Protein AF-E3EKP4-F1 (afdb_monomer_lite)

Sequence (84 aa):
MEANSLKGVKSVINAESIIEKLSDEQLKQAYEEIKAWRDSGMLENGIIRDVQNELQSANGSNVNIFTLSEPFLWEICKRRYEEI

Structure (mmCIF, N/CA/C/O backbone):
data_AF-E3EKP4-F1
#
_entry.id   AF-E3EKP4-F1
#
loop_
_atom_site.group_PDB
_atom_site.id
_atom_site.type_symbol
_atom_site.label_atom_id
_atom_site.label_alt_id
_atom_site.label_comp_id
_atom_site.label_asym_id
_atom_site.label_entity_id
_atom_site.label_seq_id
_atom_site.pdbx_PDB_ins_code
_atom_site.Cartn_x
_atom_site.Cartn_y
_atom_site.Cartn_z
_atom_site.occupancy
_atom_site.B_iso_or_equiv
_atom_site.auth_seq_id
_atom_site.auth_comp_id
_atom_site.auth_asym_id
_atom_site.auth_atom_id
_atom_site.pdbx_PDB_model_num
ATOM 1 N N . MET A 1 1 ? 40.205 5.808 24.853 1.00 43.91 1 MET A N 1
ATOM 2 C CA . MET A 1 1 ? 39.471 5.018 23.845 1.00 43.91 1 MET A CA 1
ATOM 3 C C . MET A 1 1 ? 38.250 5.825 23.475 1.00 43.91 1 MET A C 1
ATOM 5 O O . MET A 1 1 ? 37.410 6.068 24.330 1.00 43.91 1 MET A O 1
ATOM 9 N N . GLU A 1 2 ? 38.271 6.381 22.271 1.00 38.31 2 GLU A N 1
ATOM 10 C CA . GLU A 1 2 ? 37.302 7.361 21.792 1.00 38.31 2 GLU A CA 1
ATOM 11 C C . GLU A 1 2 ? 35.946 6.699 21.537 1.00 38.31 2 GLU A C 1
ATOM 13 O O . GLU A 1 2 ? 35.866 5.613 20.961 1.00 38.31 2 GLU A O 1
ATOM 18 N N . ALA A 1 3 ? 34.880 7.360 21.988 1.00 44.94 3 ALA A N 1
ATOM 19 C CA . ALA A 1 3 ? 33.517 7.014 21.630 1.00 44.94 3 ALA A CA 1
ATOM 20 C C . ALA A 1 3 ? 33.360 7.212 20.119 1.00 44.94 3 ALA A C 1
ATOM 22 O O . ALA A 1 3 ? 33.406 8.338 19.620 1.00 44.94 3 ALA A O 1
ATOM 23 N N . ASN A 1 4 ? 33.213 6.105 19.392 1.00 48.53 4 ASN A N 1
ATOM 24 C CA . ASN A 1 4 ? 32.999 6.117 17.956 1.00 48.53 4 ASN A CA 1
ATOM 25 C C . ASN A 1 4 ? 31.594 6.677 17.686 1.00 48.53 4 ASN A C 1
ATOM 27 O O . ASN A 1 4 ? 30.590 5.970 17.742 1.00 48.53 4 ASN A O 1
ATOM 31 N N . SER A 1 5 ? 31.533 7.992 17.494 1.00 46.78 5 SER A N 1
ATOM 32 C CA . SER A 1 5 ? 30.338 8.725 17.104 1.00 46.78 5 SER A CA 1
ATOM 33 C C . SER A 1 5 ? 29.884 8.197 15.743 1.00 46.78 5 SER A C 1
ATOM 35 O O . SER A 1 5 ? 30.579 8.380 14.742 1.00 46.78 5 SER A O 1
ATOM 37 N N . LEU A 1 6 ? 28.739 7.507 15.712 1.00 56.03 6 LEU A N 1
ATOM 38 C CA . LEU A 1 6 ? 28.071 7.065 14.487 1.00 56.03 6 LEU A CA 1
ATOM 39 C C . LEU A 1 6 ? 27.615 8.304 13.702 1.00 56.03 6 LEU A C 1
ATOM 41 O O . LEU A 1 6 ? 26.479 8.763 13.805 1.00 56.03 6 LEU A O 1
ATOM 45 N N . LYS A 1 7 ? 28.543 8.887 12.944 1.00 50.72 7 LYS A N 1
ATOM 46 C CA . LYS A 1 7 ? 28.282 9.981 12.015 1.00 50.72 7 LYS A CA 1
ATOM 47 C C . LYS A 1 7 ? 27.362 9.479 10.897 1.00 50.72 7 LYS A C 1
ATOM 49 O O . LYS A 1 7 ? 27.782 8.691 10.059 1.00 50.72 7 LYS A O 1
ATOM 54 N N . GLY A 1 8 ? 26.137 10.004 10.863 1.00 49.78 8 GLY A N 1
ATOM 55 C CA . GLY A 1 8 ? 25.379 10.204 9.625 1.00 49.78 8 GLY A CA 1
ATOM 56 C C . GLY A 1 8 ? 24.689 8.984 9.013 1.00 49.78 8 GLY A C 1
ATOM 57 O O . GLY A 1 8 ? 24.784 8.794 7.802 1.00 49.78 8 GLY A O 1
ATOM 58 N N . VAL A 1 9 ? 23.938 8.197 9.790 1.00 54.72 9 VAL A N 1
ATOM 59 C CA . VAL A 1 9 ? 22.940 7.299 9.184 1.00 54.72 9 VAL A CA 1
ATOM 60 C C . VAL A 1 9 ? 21.825 8.176 8.615 1.00 54.72 9 VAL A C 1
ATOM 62 O O . VAL A 1 9 ? 21.017 8.731 9.358 1.00 54.72 9 VAL A O 1
ATOM 65 N N . LYS A 1 10 ? 21.801 8.353 7.291 1.00 57.00 10 LYS A N 1
ATOM 66 C CA . LYS A 1 10 ? 20.641 8.918 6.597 1.00 57.00 10 LYS A CA 1
ATOM 67 C C . LYS A 1 10 ? 19.456 8.007 6.944 1.00 57.00 10 LYS A C 1
ATOM 69 O O . LYS A 1 10 ? 19.526 6.813 6.665 1.00 57.00 10 LYS A O 1
ATOM 74 N N . SER A 1 11 ? 18.437 8.534 7.625 1.00 65.69 11 SER A N 1
ATOM 75 C CA . SER A 1 11 ? 17.268 7.741 8.021 1.00 65.69 11 SER A CA 1
ATOM 76 C C . SER A 1 11 ? 16.636 7.150 6.763 1.00 65.69 11 SER A C 1
ATOM 78 O O . SER A 1 11 ? 16.182 7.899 5.901 1.00 65.69 11 SER A O 1
ATOM 80 N N . VAL A 1 12 ? 16.661 5.824 6.636 1.00 74.75 12 VAL A N 1
ATOM 81 C CA . VAL A 1 12 ? 15.991 5.113 5.542 1.00 74.75 12 VAL A CA 1
ATOM 82 C C . VAL A 1 12 ? 14.492 5.273 5.754 1.00 74.75 12 VAL A C 1
ATOM 84 O O . VAL A 1 12 ? 13.998 5.008 6.850 1.00 74.75 12 VAL A O 1
ATOM 87 N N . ILE A 1 13 ? 13.776 5.729 4.728 1.00 86.06 13 ILE A N 1
ATOM 88 C CA . ILE A 1 13 ? 12.314 5.799 4.769 1.00 86.06 13 ILE A CA 1
ATOM 89 C C . ILE A 1 13 ? 11.785 4.412 4.401 1.00 86.06 13 ILE A C 1
ATOM 91 O O . ILE A 1 13 ? 12.163 3.860 3.364 1.00 86.06 13 ILE A O 1
ATOM 95 N N . ASN A 1 14 ? 10.947 3.824 5.255 1.00 91.00 14 ASN A N 1
ATOM 96 C CA . ASN A 1 14 ? 10.295 2.545 4.973 1.00 91.00 14 ASN A CA 1
ATOM 97 C C . ASN A 1 14 ? 8.906 2.765 4.345 1.00 91.00 14 ASN A C 1
ATOM 99 O O . ASN A 1 14 ? 8.336 3.854 4.436 1.00 91.00 14 ASN A O 1
ATOM 103 N N . ALA A 1 15 ? 8.366 1.727 3.701 1.00 93.50 15 ALA A N 1
ATOM 104 C CA . ALA A 1 15 ? 7.062 1.792 3.037 1.00 93.50 15 ALA A CA 1
ATOM 105 C C . ALA A 1 15 ? 5.932 2.166 4.008 1.00 93.50 15 ALA A C 1
ATOM 107 O O . ALA A 1 15 ? 5.105 3.015 3.685 1.00 93.50 15 ALA A O 1
ATOM 108 N N . GLU A 1 16 ? 5.946 1.591 5.211 1.00 94.06 16 GLU A N 1
ATOM 109 C CA . GLU A 1 16 ? 4.948 1.839 6.259 1.00 94.06 16 GLU A CA 1
ATOM 110 C C . GLU A 1 16 ? 4.832 3.334 6.586 1.00 94.06 16 GLU A C 1
ATOM 112 O O . GLU A 1 16 ? 3.737 3.881 6.550 1.00 94.06 16 GLU A O 1
ATOM 117 N N . SER A 1 17 ? 5.953 4.044 6.765 1.00 93.62 17 SER A N 1
ATOM 118 C CA . SER A 1 17 ? 5.949 5.476 7.116 1.00 93.62 17 SER A CA 1
ATOM 119 C C . SER A 1 17 ? 5.365 6.413 6.048 1.00 93.62 17 SER A C 1
ATOM 121 O O . SER A 1 17 ? 5.076 7.581 6.335 1.00 93.62 17 SER A O 1
ATOM 123 N N . ILE A 1 18 ? 5.236 5.945 4.806 1.00 96.12 18 ILE A N 1
ATOM 124 C CA . ILE A 1 18 ? 4.562 6.672 3.724 1.00 96.12 18 ILE A CA 1
ATOM 125 C C . ILE A 1 18 ? 3.092 6.260 3.687 1.00 96.12 18 ILE A C 1
ATOM 127 O O . ILE A 1 18 ? 2.213 7.118 3.670 1.00 96.12 18 ILE A O 1
ATOM 131 N N . ILE A 1 19 ? 2.825 4.954 3.729 1.00 97.56 19 ILE A N 1
ATOM 132 C CA . ILE A 1 19 ? 1.479 4.380 3.618 1.00 97.56 19 ILE A CA 1
ATOM 133 C C . ILE A 1 19 ? 0.584 4.813 4.787 1.00 97.56 19 ILE A C 1
ATOM 135 O O . ILE A 1 19 ? -0.578 5.143 4.567 1.00 97.56 19 ILE A O 1
ATOM 139 N N . GLU A 1 20 ? 1.123 4.916 6.004 1.00 96.62 20 GLU A N 1
ATOM 140 C CA . GLU A 1 20 ? 0.397 5.404 7.188 1.00 96.62 20 GLU A CA 1
ATOM 141 C C . GLU A 1 20 ? -0.171 6.821 7.018 1.00 96.62 20 GLU A C 1
ATOM 143 O O . GLU A 1 20 ? -1.127 7.191 7.696 1.00 96.62 20 GLU A O 1
ATOM 148 N N . LYS A 1 21 ? 0.384 7.626 6.104 1.00 96.81 21 LYS A N 1
ATOM 149 C CA . LYS A 1 21 ? -0.074 8.999 5.839 1.00 96.81 21 LYS A CA 1
ATOM 150 C C . LYS A 1 21 ? -1.199 9.072 4.808 1.00 96.81 21 LYS A C 1
ATOM 152 O O . LYS A 1 21 ? -1.738 10.156 4.590 1.00 96.81 21 LYS A O 1
ATOM 157 N N . LEU A 1 22 ? -1.533 7.961 4.154 1.00 97.88 22 LEU A N 1
ATOM 158 C CA . LEU A 1 22 ? -2.599 7.915 3.158 1.00 97.88 22 LEU A CA 1
ATOM 159 C C . LEU A 1 22 ? -3.971 8.044 3.825 1.00 97.88 22 LEU A C 1
ATOM 161 O O . LEU A 1 22 ? -4.192 7.542 4.930 1.00 97.88 22 LEU A O 1
ATOM 165 N N . SER A 1 23 ? -4.911 8.699 3.144 1.00 97.62 23 SER A N 1
ATOM 166 C CA . SER A 1 23 ? -6.313 8.722 3.569 1.00 97.62 23 SER A CA 1
ATOM 167 C C . SER A 1 23 ? -6.981 7.362 3.356 1.00 97.62 23 SER A C 1
ATOM 169 O O . SER A 1 23 ? -6.489 6.524 2.595 1.00 97.62 23 SER A O 1
ATOM 171 N N . ASP A 1 24 ? -8.134 7.144 3.984 1.00 96.31 24 ASP A N 1
ATOM 172 C CA . ASP A 1 24 ? -8.901 5.909 3.792 1.00 96.31 24 ASP A CA 1
ATOM 173 C C . ASP A 1 24 ? -9.362 5.745 2.336 1.00 96.31 24 ASP A C 1
ATOM 175 O O . ASP A 1 24 ? -9.368 4.633 1.807 1.00 96.31 24 ASP A O 1
ATOM 179 N N . GLU A 1 25 ? -9.677 6.842 1.640 1.00 97.62 25 GLU A N 1
ATOM 180 C CA . GLU A 1 25 ? -9.976 6.824 0.205 1.00 97.62 25 GLU A CA 1
ATOM 181 C C . GLU A 1 25 ? -8.766 6.385 -0.623 1.00 97.62 25 GLU A C 1
ATOM 183 O O . GLU A 1 25 ? -8.919 5.579 -1.542 1.00 97.62 25 GLU A O 1
ATOM 188 N N . GLN A 1 26 ? -7.566 6.868 -0.288 1.00 98.38 26 GLN A N 1
ATOM 189 C CA . GLN A 1 26 ? -6.332 6.471 -0.970 1.00 98.38 26 GLN A CA 1
ATOM 190 C C . GLN A 1 26 ? -5.982 5.005 -0.692 1.00 98.38 26 GLN A C 1
ATOM 192 O O . GLN A 1 26 ? -5.574 4.292 -1.607 1.00 98.38 26 GLN A O 1
ATOM 197 N N . LEU A 1 27 ? -6.188 4.522 0.537 1.00 98.12 27 LEU A N 1
ATOM 198 C CA . LEU A 1 27 ? -6.007 3.110 0.881 1.00 98.12 27 LEU A CA 1
ATOM 199 C C . LEU A 1 27 ? -7.025 2.214 0.171 1.00 98.12 27 LEU A C 1
ATOM 201 O O . LEU A 1 27 ? -6.669 1.144 -0.324 1.00 98.12 27 LEU A O 1
ATOM 205 N N . LYS A 1 28 ? -8.280 2.660 0.053 1.00 97.44 28 LYS A N 1
ATOM 206 C CA . LYS A 1 28 ? -9.301 1.963 -0.735 1.00 97.44 28 LYS A CA 1
ATOM 207 C C . LYS A 1 28 ? -8.920 1.907 -2.213 1.00 97.44 28 LYS A C 1
ATOM 209 O O . LYS A 1 28 ? -9.063 0.856 -2.833 1.00 97.44 28 LYS A O 1
ATOM 214 N N . GLN A 1 29 ? -8.419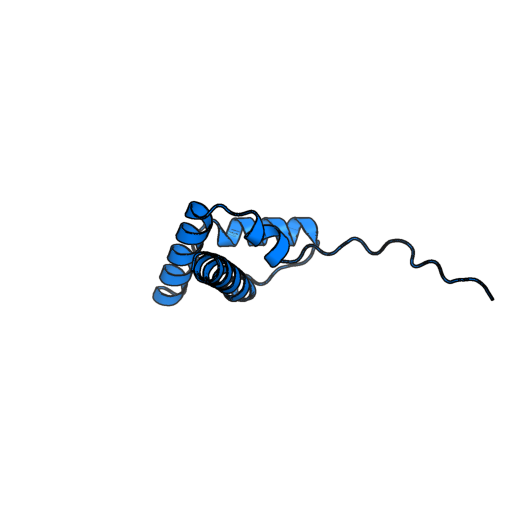 3.005 -2.775 1.00 98.12 29 GLN A N 1
ATOM 215 C CA . GLN A 1 29 ? -7.929 3.023 -4.150 1.00 98.12 29 GLN A CA 1
ATOM 216 C C . GLN A 1 29 ? -6.748 2.058 -4.331 1.00 98.12 29 GLN A C 1
ATOM 218 O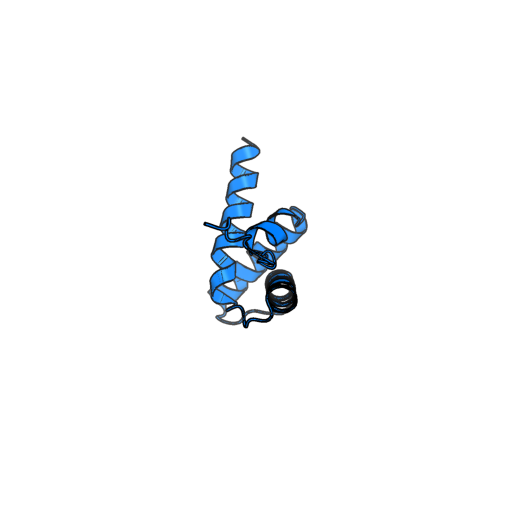 O . GLN A 1 29 ? -6.774 1.237 -5.243 1.00 98.12 29 GLN A O 1
ATOM 223 N N . ALA A 1 30 ? -5.764 2.089 -3.429 1.00 97.62 30 ALA A N 1
ATOM 224 C CA . ALA A 1 30 ? -4.629 1.171 -3.456 1.00 97.62 30 ALA 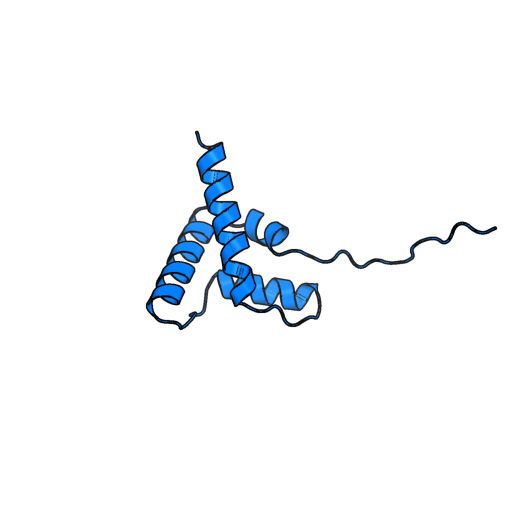A CA 1
ATOM 225 C C . ALA A 1 30 ? -5.070 -0.299 -3.364 1.00 97.62 30 ALA A C 1
ATOM 227 O O . ALA A 1 30 ? -4.518 -1.153 -4.052 1.00 97.62 30 ALA A O 1
ATOM 228 N N . TYR A 1 31 ? -6.094 -0.610 -2.565 1.00 97.62 31 TYR A N 1
ATOM 229 C CA . TYR A 1 31 ? -6.670 -1.953 -2.515 1.00 97.62 31 TYR A CA 1
ATOM 230 C C . TYR A 1 31 ? -7.247 -2.394 -3.868 1.00 97.62 31 TYR A C 1
ATOM 232 O O . TYR A 1 31 ? -6.954 -3.502 -4.323 1.00 97.62 31 TYR A O 1
ATOM 240 N N . GLU A 1 32 ? -8.032 -1.540 -4.531 1.00 97.75 32 GLU A N 1
ATOM 241 C CA . GLU A 1 32 ? -8.579 -1.857 -5.856 1.00 97.75 32 GLU A CA 1
ATOM 242 C C . GLU A 1 32 ? -7.467 -1.998 -6.909 1.00 97.75 32 GLU A C 1
ATOM 244 O O . GLU A 1 32 ? -7.533 -2.901 -7.742 1.00 97.75 32 GLU A O 1
ATOM 249 N N . GLU A 1 33 ? -6.401 -1.194 -6.825 1.00 97.56 33 GLU A N 1
ATOM 250 C CA . GLU A 1 33 ? -5.199 -1.351 -7.655 1.00 97.56 33 GLU A CA 1
ATOM 251 C C . GLU A 1 33 ? -4.511 -2.709 -7.413 1.00 97.56 33 GLU A C 1
ATOM 253 O O . GLU A 1 33 ? -4.194 -3.413 -8.373 1.00 97.56 33 GLU A O 1
ATOM 258 N N . ILE A 1 34 ? -4.325 -3.132 -6.152 1.00 96.50 34 ILE A N 1
ATOM 259 C CA . ILE A 1 34 ? -3.755 -4.451 -5.808 1.00 96.50 34 ILE A CA 1
ATOM 260 C C . ILE A 1 34 ? -4.623 -5.575 -6.371 1.00 96.50 34 ILE A C 1
ATOM 262 O O . ILE A 1 34 ? -4.102 -6.555 -6.905 1.00 96.50 34 ILE A O 1
ATOM 266 N N . LYS A 1 35 ? -5.943 -5.461 -6.227 1.00 96.50 35 LYS A N 1
ATOM 267 C CA . LYS A 1 35 ? -6.897 -6.457 -6.714 1.00 96.50 35 LYS A CA 1
ATOM 268 C C . LYS A 1 35 ? -6.835 -6.574 -8.237 1.00 96.50 35 LYS A C 1
ATOM 270 O O . LYS A 1 35 ? -6.586 -7.664 -8.743 1.00 96.50 35 LYS A O 1
ATOM 275 N N . ALA A 1 36 ? -6.948 -5.455 -8.953 1.00 97.12 36 ALA A N 1
ATOM 276 C CA . ALA A 1 36 ? -6.839 -5.422 -10.410 1.00 97.12 36 ALA A CA 1
ATOM 277 C C . ALA A 1 36 ? -5.483 -5.957 -10.896 1.00 97.12 36 ALA A C 1
ATOM 279 O O . ALA A 1 36 ? -5.410 -6.687 -11.888 1.00 97.12 36 ALA A O 1
ATOM 280 N N . TRP A 1 37 ? -4.406 -5.649 -10.172 1.00 96.62 37 TRP A N 1
ATOM 281 C CA . TRP A 1 37 ? -3.080 -6.170 -10.472 1.00 96.62 37 TRP A CA 1
ATOM 282 C C . TRP A 1 37 ? -2.994 -7.689 -10.292 1.00 96.62 37 TRP A C 1
ATOM 284 O O . TRP A 1 37 ? -2.422 -8.370 -11.140 1.00 96.62 37 TRP A O 1
ATOM 294 N N . ARG A 1 38 ? -3.584 -8.248 -9.230 1.00 94.25 38 ARG A N 1
ATOM 295 C CA . ARG A 1 38 ? -3.633 -9.705 -9.020 1.00 94.25 38 ARG A CA 1
ATOM 296 C C . ARG A 1 38 ? -4.445 -10.419 -10.096 1.00 94.25 38 ARG A C 1
ATOM 298 O O . ARG A 1 38 ? -4.052 -11.508 -10.505 1.00 94.25 38 ARG A O 1
ATOM 305 N N . ASP A 1 39 ? -5.524 -9.799 -10.559 1.00 96.06 39 ASP A N 1
ATOM 306 C CA . ASP A 1 39 ? -6.407 -10.378 -11.572 1.00 96.06 39 ASP A CA 1
ATOM 307 C C . ASP A 1 39 ? -5.782 -10.337 -12.977 1.00 96.06 39 ASP A C 1
ATOM 309 O O . ASP A 1 39 ? -5.910 -11.288 -13.747 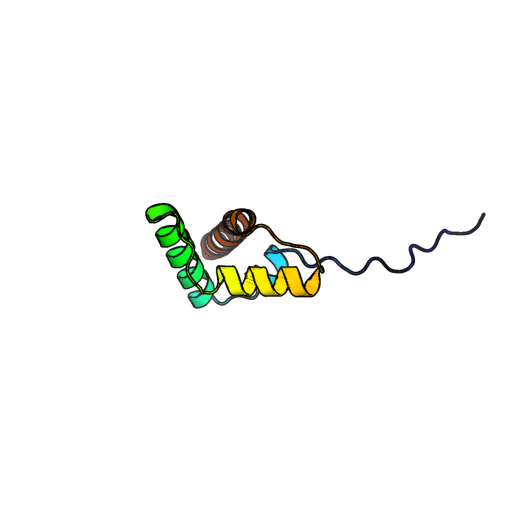1.00 96.06 39 ASP A O 1
ATOM 313 N N . SER A 1 40 ? -5.090 -9.245 -13.320 1.00 96.69 40 SER A N 1
ATOM 314 C CA . SER A 1 40 ? -4.562 -9.007 -14.673 1.00 96.69 40 SER A CA 1
ATOM 315 C C . SER A 1 40 ? -3.068 -9.306 -14.842 1.00 96.69 40 SER A C 1
ATOM 317 O O . SER A 1 40 ? -2.584 -9.425 -15.967 1.00 96.69 40 SER A O 1
ATOM 319 N N . GLY A 1 41 ? -2.311 -9.377 -13.746 1.00 95.00 41 GLY A N 1
ATOM 320 C CA . GLY A 1 41 ? -0.847 -9.427 -13.751 1.00 95.00 41 GLY A CA 1
ATOM 321 C C . GLY A 1 41 ? -0.166 -8.096 -14.099 1.00 95.00 41 GLY A C 1
ATOM 322 O O . GLY A 1 41 ? 1.062 -8.010 -14.036 1.00 95.00 41 GLY A O 1
ATOM 323 N N . MET A 1 42 ? -0.927 -7.045 -14.423 1.00 93.94 42 MET A N 1
ATOM 324 C CA . MET A 1 42 ? -0.405 -5.734 -14.805 1.00 93.94 42 MET A CA 1
ATOM 325 C C . MET A 1 42 ? -0.769 -4.678 -13.762 1.00 93.94 42 MET A C 1
ATOM 327 O O . MET A 1 42 ? -1.938 -4.481 -13.451 1.00 93.94 42 MET A O 1
ATOM 331 N N . LEU A 1 43 ? 0.239 -3.982 -13.232 1.00 93.75 43 LEU A N 1
ATOM 332 C CA . LEU A 1 43 ? 0.006 -2.842 -12.351 1.00 93.75 43 LEU A CA 1
ATOM 333 C C . LEU A 1 43 ? -0.095 -1.558 -13.174 1.00 93.75 43 LEU A C 1
ATOM 335 O O . LEU A 1 43 ? 0.863 -1.179 -13.859 1.00 93.75 43 LEU A O 1
ATOM 339 N N . GLU A 1 44 ? -1.223 -0.869 -13.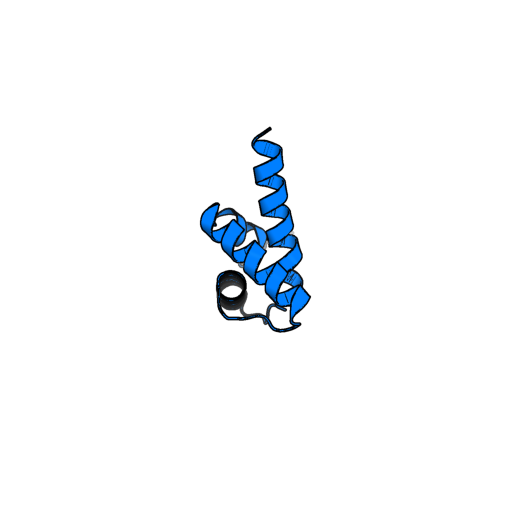059 1.00 92.94 44 GLU A N 1
ATOM 340 C CA . GLU A 1 44 ? -1.443 0.439 -13.676 1.00 92.94 44 GLU A CA 1
ATOM 341 C C . GLU A 1 44 ? -0.755 1.573 -12.894 1.00 92.94 44 GLU A C 1
ATOM 343 O O . GLU A 1 44 ? -0.033 1.344 -11.922 1.00 92.94 44 GLU A O 1
ATOM 348 N N . ASN A 1 45 ? -0.889 2.812 -13.366 1.00 94.00 45 ASN A N 1
ATOM 349 C CA . ASN A 1 45 ? -0.429 3.977 -12.611 1.00 94.00 45 ASN A CA 1
ATOM 350 C C . ASN A 1 45 ? -1.452 4.332 -11.531 1.00 94.00 45 ASN A C 1
ATOM 352 O O . ASN A 1 45 ? -2.651 4.268 -11.784 1.00 94.00 45 ASN A O 1
ATOM 356 N N . GLY A 1 46 ? -0.972 4.727 -10.353 1.00 96.44 46 GLY A N 1
ATOM 357 C CA . GLY A 1 46 ? -1.823 5.003 -9.202 1.00 96.44 46 GLY A CA 1
ATOM 358 C C . GLY A 1 46 ? -1.037 5.067 -7.895 1.00 96.44 46 GLY A C 1
ATOM 359 O O . GLY A 1 46 ? 0.192 5.201 -7.906 1.00 96.44 46 GLY A O 1
ATOM 360 N N . ILE A 1 47 ? -1.746 4.924 -6.774 1.00 98.00 47 ILE A N 1
ATOM 361 C CA . ILE A 1 47 ? -1.219 5.118 -5.416 1.00 98.00 47 ILE A CA 1
ATOM 362 C C . ILE A 1 47 ? -0.003 4.226 -5.143 1.00 98.00 47 ILE A C 1
ATOM 364 O O . ILE A 1 47 ? 0.978 4.673 -4.549 1.00 98.00 47 ILE A O 1
ATOM 368 N N . ILE A 1 48 ? -0.020 2.971 -5.601 1.00 97.19 48 ILE A N 1
ATOM 369 C CA . ILE A 1 48 ? 1.085 2.037 -5.335 1.00 97.19 48 ILE A CA 1
ATOM 370 C C . ILE A 1 48 ? 2.373 2.501 -6.035 1.00 97.19 48 ILE A C 1
ATOM 372 O O . ILE A 1 48 ? 3.463 2.406 -5.464 1.00 97.19 48 ILE A O 1
ATOM 376 N N . ARG A 1 49 ? 2.263 3.031 -7.262 1.00 96.31 49 ARG A N 1
ATOM 377 C CA . ARG A 1 49 ? 3.416 3.581 -7.991 1.00 96.31 49 ARG A CA 1
ATOM 378 C C . ARG A 1 49 ? 3.887 4.899 -7.404 1.00 96.31 49 ARG A C 1
ATOM 380 O O . ARG A 1 49 ? 5.092 5.122 -7.356 1.00 96.31 49 ARG A O 1
ATOM 387 N N . ASP A 1 50 ? 2.976 5.733 -6.922 1.00 96.69 50 ASP A N 1
ATOM 388 C CA . ASP A 1 50 ? 3.338 6.986 -6.258 1.00 96.69 50 ASP A CA 1
ATOM 389 C C . ASP A 1 50 ? 4.174 6.713 -5.000 1.00 96.69 50 ASP A C 1
ATOM 391 O O . ASP A 1 50 ? 5.260 7.275 -4.847 1.00 96.69 50 ASP A O 1
ATOM 395 N N . VAL A 1 51 ? 3.758 5.745 -4.173 1.00 96.44 51 VAL A N 1
ATOM 396 C CA . VAL A 1 51 ? 4.539 5.293 -3.008 1.00 96.44 51 VAL A CA 1
ATOM 397 C C . VAL A 1 51 ? 5.884 4.689 -3.424 1.00 96.44 51 VAL A C 1
ATOM 399 O O . VAL A 1 51 ? 6.910 4.980 -2.806 1.00 96.44 51 VAL A O 1
ATOM 402 N N . GLN A 1 52 ? 5.925 3.877 -4.487 1.00 95.75 52 GLN A N 1
ATOM 403 C CA . GLN A 1 52 ? 7.185 3.337 -5.011 1.00 95.75 52 GLN A CA 1
ATOM 404 C C . GLN A 1 52 ? 8.154 4.457 -5.411 1.00 95.75 52 GLN A C 1
ATOM 406 O O . GLN A 1 52 ? 9.329 4.412 -5.040 1.00 95.75 52 GLN A O 1
ATOM 411 N N . ASN A 1 53 ? 7.668 5.452 -6.152 1.00 95.12 53 ASN A N 1
ATOM 412 C CA . ASN A 1 53 ? 8.462 6.582 -6.627 1.00 95.12 53 ASN A CA 1
ATOM 413 C C . ASN A 1 53 ? 9.001 7.415 -5.460 1.00 95.12 53 ASN A C 1
ATOM 415 O O . ASN A 1 53 ? 10.164 7.832 -5.486 1.00 95.12 53 ASN A O 1
ATOM 419 N N . GLU A 1 54 ? 8.191 7.627 -4.422 1.00 94.81 54 GLU A N 1
ATOM 420 C CA . GLU A 1 54 ? 8.617 8.326 -3.210 1.00 94.81 54 GLU A CA 1
ATOM 421 C C . GLU A 1 54 ? 9.731 7.558 -2.485 1.00 94.81 54 GLU A C 1
ATOM 423 O O . GLU A 1 54 ? 10.777 8.137 -2.179 1.00 94.81 54 GLU A O 1
ATOM 428 N N . LEU A 1 55 ? 9.581 6.241 -2.299 1.00 93.69 55 LEU A N 1
ATOM 429 C CA . LEU A 1 55 ? 10.615 5.410 -1.673 1.00 93.69 55 LEU A CA 1
ATOM 430 C C . LEU A 1 55 ? 11.919 5.393 -2.474 1.00 93.69 55 LEU A C 1
ATOM 432 O O . LEU A 1 55 ? 13.002 5.490 -1.893 1.00 93.69 55 LEU A O 1
ATOM 436 N N . GLN A 1 56 ? 11.830 5.275 -3.800 1.00 93.44 56 GLN A N 1
ATOM 437 C CA . GLN A 1 56 ? 13.001 5.301 -4.678 1.00 93.44 56 GLN A CA 1
ATOM 438 C C . GLN A 1 56 ? 13.722 6.650 -4.595 1.00 93.44 56 GLN A C 1
ATOM 440 O O . GLN A 1 56 ? 14.949 6.692 -4.479 1.00 93.44 56 GLN A O 1
ATOM 445 N N . SER A 1 57 ? 12.961 7.745 -4.587 1.00 92.00 57 SER A N 1
ATOM 446 C CA . SER A 1 57 ? 13.498 9.104 -4.472 1.00 92.00 57 SER A CA 1
ATOM 447 C C . SER A 1 57 ? 14.158 9.349 -3.113 1.00 92.00 57 SER A C 1
ATOM 449 O O . SER A 1 57 ? 15.219 9.970 -3.040 1.00 92.00 57 SER A O 1
ATOM 451 N N . ALA A 1 58 ? 13.565 8.833 -2.033 1.00 88.75 58 ALA A N 1
ATOM 452 C CA . ALA A 1 58 ? 14.081 8.988 -0.677 1.00 88.75 58 ALA A CA 1
ATOM 453 C C . ALA A 1 58 ? 15.347 8.155 -0.419 1.00 88.75 58 ALA A C 1
ATOM 455 O O . ALA A 1 58 ? 16.331 8.656 0.139 1.00 88.75 58 ALA A O 1
ATOM 456 N N . ASN A 1 59 ? 15.332 6.888 -0.840 1.00 87.81 59 ASN A N 1
ATOM 457 C CA . ASN A 1 59 ? 16.369 5.914 -0.502 1.00 87.81 59 ASN A CA 1
ATOM 458 C C . ASN A 1 59 ? 17.478 5.810 -1.561 1.00 87.81 59 ASN A C 1
ATOM 460 O O . ASN A 1 59 ? 18.535 5.248 -1.279 1.00 87.81 59 ASN A O 1
ATOM 464 N N . GLY A 1 60 ? 17.268 6.353 -2.766 1.00 81.62 60 GLY A N 1
ATOM 465 C CA . GLY A 1 60 ? 18.230 6.280 -3.871 1.00 81.62 60 GLY A CA 1
ATOM 466 C C . GLY A 1 60 ? 18.435 4.863 -4.417 1.00 81.62 60 GLY A C 1
ATOM 467 O O . GLY A 1 60 ? 19.434 4.602 -5.086 1.00 81.62 60 GLY A O 1
ATOM 468 N N . SER A 1 61 ? 17.523 3.937 -4.112 1.00 80.44 61 SER A N 1
ATOM 469 C CA . SER A 1 61 ? 17.590 2.529 -4.497 1.00 80.44 61 SER A CA 1
ATOM 470 C C . SER A 1 61 ? 16.331 2.102 -5.243 1.00 80.44 61 SER A C 1
ATOM 472 O O . SER A 1 61 ? 15.245 2.636 -5.027 1.00 80.44 61 SER A O 1
ATOM 474 N N . ASN A 1 62 ? 16.477 1.127 -6.144 1.00 86.69 62 ASN A N 1
ATOM 475 C CA . ASN A 1 62 ? 15.346 0.584 -6.884 1.00 86.69 62 ASN A CA 1
ATOM 476 C C . ASN A 1 62 ? 14.475 -0.272 -5.951 1.00 86.69 62 ASN A C 1
ATOM 478 O O . ASN A 1 62 ? 14.888 -1.349 -5.521 1.00 86.69 62 ASN A O 1
ATOM 482 N N . VAL A 1 63 ? 13.273 0.211 -5.641 1.00 88.94 63 VAL A N 1
ATOM 483 C CA . VAL A 1 63 ? 12.278 -0.523 -4.853 1.00 88.94 63 VAL A CA 1
ATOM 484 C C . VAL A 1 63 ? 11.484 -1.439 -5.766 1.00 88.94 63 VAL A C 1
ATOM 486 O O . VAL A 1 63 ? 10.904 -0.989 -6.755 1.00 88.94 63 VAL A O 1
ATOM 489 N N . ASN A 1 64 ? 11.443 -2.727 -5.429 1.00 91.19 64 ASN A N 1
ATOM 490 C CA . ASN A 1 64 ? 10.655 -3.696 -6.171 1.00 91.19 64 ASN A CA 1
ATOM 491 C C . ASN A 1 64 ? 9.164 -3.524 -5.842 1.00 91.19 64 ASN A C 1
ATOM 493 O O . ASN A 1 64 ? 8.741 -3.728 -4.713 1.00 91.19 64 ASN A O 1
ATOM 497 N N . ILE A 1 65 ? 8.360 -3.201 -6.851 1.00 91.25 65 ILE A N 1
ATOM 498 C CA . ILE A 1 65 ? 6.922 -2.953 -6.712 1.00 91.25 65 ILE A CA 1
ATOM 499 C C . ILE A 1 65 ? 6.153 -4.110 -6.049 1.00 91.25 65 ILE A C 1
ATOM 501 O O . ILE A 1 65 ? 5.207 -3.877 -5.300 1.00 91.25 65 ILE A O 1
ATOM 505 N N . PHE A 1 66 ? 6.590 -5.360 -6.253 1.00 90.38 66 PHE A N 1
ATOM 506 C CA . PHE A 1 66 ? 5.965 -6.546 -5.652 1.00 90.38 66 PHE A CA 1
ATOM 507 C C . PHE A 1 66 ? 6.034 -6.552 -4.120 1.00 90.38 66 PHE A C 1
ATOM 509 O O . PHE A 1 66 ? 5.178 -7.161 -3.478 1.00 90.38 66 PHE A O 1
ATOM 516 N N . THR A 1 67 ? 6.996 -5.841 -3.523 1.00 91.81 67 THR A N 1
ATOM 517 C CA . THR A 1 67 ? 7.152 -5.777 -2.064 1.00 91.81 67 THR A CA 1
ATOM 518 C C . THR A 1 67 ? 6.207 -4.780 -1.403 1.00 91.81 67 THR A C 1
ATOM 520 O O . THR A 1 67 ? 6.191 -4.707 -0.182 1.00 91.81 67 THR A O 1
ATOM 523 N N . LEU A 1 68 ? 5.439 -3.994 -2.168 1.00 94.44 68 LEU A N 1
ATOM 524 C CA . LEU A 1 68 ? 4.562 -2.963 -1.603 1.00 94.44 68 LEU A CA 1
ATOM 525 C C . LEU A 1 68 ? 3.158 -3.467 -1.276 1.00 94.44 68 LEU A C 1
ATOM 527 O O . LEU A 1 68 ? 2.491 -2.871 -0.440 1.00 94.44 68 LEU A O 1
ATOM 531 N N . SER A 1 69 ? 2.715 -4.580 -1.867 1.00 94.12 69 SER A N 1
ATOM 532 C CA . SER A 1 69 ? 1.356 -5.084 -1.625 1.00 94.12 69 SER A CA 1
ATOM 533 C C . SER A 1 69 ? 1.092 -5.440 -0.156 1.00 94.12 69 SER A C 1
ATOM 535 O O . SER A 1 69 ? 0.009 -5.160 0.345 1.00 94.12 69 SER A O 1
ATOM 537 N N . GLU A 1 70 ? 2.066 -6.020 0.546 1.00 95.94 70 GLU A N 1
ATOM 538 C CA . GLU A 1 70 ? 1.909 -6.417 1.949 1.00 95.94 70 GLU A CA 1
ATOM 539 C C . GLU A 1 70 ? 1.829 -5.215 2.910 1.00 95.94 70 GLU A C 1
ATOM 541 O O . GLU A 1 70 ? 0.851 -5.162 3.656 1.00 95.94 70 GLU A O 1
ATOM 546 N N . PRO A 1 71 ? 2.700 -4.190 2.821 1.00 96.88 71 PRO A N 1
ATOM 547 C CA . PRO A 1 71 ? 2.566 -2.972 3.624 1.00 96.88 71 PRO A CA 1
ATOM 548 C C . PRO A 1 71 ? 1.218 -2.250 3.468 1.00 96.88 71 PRO A C 1
ATOM 550 O O . PRO A 1 71 ? 0.648 -1.782 4.452 1.00 96.88 71 PRO A O 1
ATOM 553 N N . PHE A 1 72 ? 0.666 -2.190 2.249 1.00 97.62 72 PHE A N 1
ATOM 554 C CA . PHE A 1 72 ? -0.671 -1.623 2.023 1.00 97.62 72 PHE A CA 1
ATOM 555 C C . PHE A 1 72 ? -1.762 -2.439 2.724 1.00 97.62 72 PHE A C 1
ATOM 557 O O . PHE A 1 72 ? -2.624 -1.877 3.398 1.00 97.62 72 PHE A O 1
ATOM 564 N N . LEU A 1 73 ? -1.729 -3.766 2.568 1.00 96.38 73 LEU A N 1
ATOM 565 C CA . LEU A 1 73 ? -2.708 -4.657 3.191 1.00 96.38 73 LEU A CA 1
ATOM 566 C C . LEU A 1 73 ? -2.616 -4.618 4.719 1.00 96.38 73 LEU A C 1
ATOM 568 O O . LEU A 1 73 ? -3.649 -4.666 5.383 1.00 96.38 73 LEU A O 1
ATOM 572 N N . TRP A 1 74 ? -1.406 -4.501 5.269 1.00 97.19 74 TRP A N 1
ATOM 573 C CA . TRP A 1 74 ? -1.194 -4.328 6.701 1.00 97.19 74 TRP A CA 1
ATOM 574 C C . TRP A 1 74 ? -1.882 -3.067 7.222 1.00 97.19 74 TRP A C 1
ATOM 576 O O . TRP A 1 74 ? -2.684 -3.169 8.147 1.00 97.19 74 TRP A O 1
ATOM 586 N N . GLU A 1 75 ? -1.649 -1.906 6.603 1.00 97.94 75 GLU A N 1
ATOM 587 C CA . GLU A 1 75 ? -2.256 -0.644 7.049 1.00 97.94 75 GLU A CA 1
ATOM 588 C C . GLU A 1 75 ? -3.789 -0.679 6.975 1.00 97.94 75 GLU A C 1
ATOM 590 O O . GLU A 1 75 ? -4.470 -0.255 7.909 1.00 97.94 75 GLU A O 1
ATOM 595 N N . ILE A 1 76 ? -4.345 -1.245 5.897 1.00 96.88 76 ILE A N 1
ATOM 596 C CA . ILE A 1 76 ? -5.798 -1.421 5.745 1.00 96.88 76 ILE A CA 1
ATOM 597 C C . ILE A 1 76 ? -6.361 -2.292 6.877 1.00 96.88 76 IL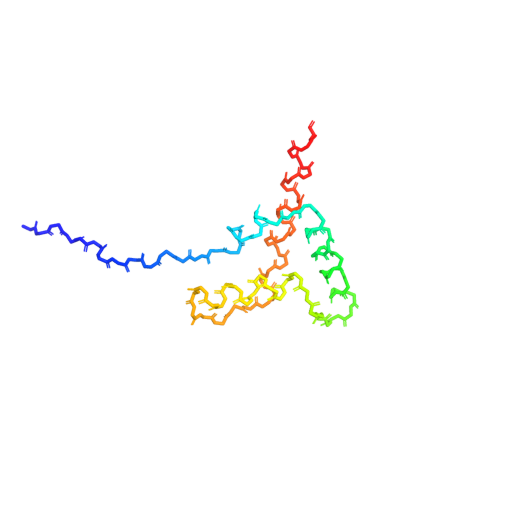E A C 1
ATOM 599 O O . ILE A 1 76 ? -7.376 -1.945 7.487 1.00 96.88 76 ILE A O 1
ATOM 603 N N . CYS A 1 77 ? -5.712 -3.424 7.165 1.00 96.62 77 CYS A N 1
ATOM 604 C CA . CYS A 1 77 ? -6.117 -4.323 8.243 1.00 96.62 77 CYS A CA 1
ATOM 605 C C . CYS A 1 77 ? -5.989 -3.658 9.618 1.00 96.62 77 CYS A C 1
ATOM 607 O O . CYS A 1 77 ? -6.899 -3.799 10.432 1.00 96.62 77 CYS A O 1
ATOM 609 N N . LYS A 1 78 ? -4.896 -2.921 9.858 1.00 96.69 78 LYS A N 1
ATOM 610 C CA . LYS A 1 78 ? -4.629 -2.187 11.100 1.00 96.69 78 LYS A CA 1
ATOM 611 C C . LYS A 1 78 ? -5.769 -1.218 11.408 1.00 96.69 78 LYS A C 1
ATOM 613 O O . LYS A 1 78 ? -6.422 -1.374 12.435 1.00 96.69 78 LYS A O 1
ATOM 618 N N . ARG A 1 79 ? -6.090 -0.312 10.474 1.00 95.19 79 ARG A N 1
ATOM 619 C CA . ARG A 1 79 ? -7.178 0.669 10.650 1.00 95.19 79 ARG A CA 1
ATOM 620 C C . ARG A 1 79 ? -8.524 -0.001 10.872 1.00 95.19 79 ARG A C 1
ATOM 622 O O . ARG A 1 79 ? -9.248 0.358 11.791 1.00 95.19 79 ARG A O 1
ATOM 629 N N . ARG A 1 80 ? -8.838 -1.033 10.081 1.00 93.12 80 ARG A N 1
ATOM 630 C CA . ARG A 1 80 ? -10.103 -1.760 10.226 1.00 93.12 80 ARG A CA 1
ATOM 631 C C . ARG A 1 80 ? -10.233 -2.447 11.585 1.00 93.12 80 ARG A C 1
ATOM 633 O O . ARG A 1 80 ? -11.339 -2.537 12.101 1.00 93.12 80 ARG A O 1
ATOM 640 N N . TYR A 1 81 ? -9.139 -2.980 12.122 1.00 93.88 81 TYR A N 1
ATOM 641 C CA . TYR A 1 81 ? -9.132 -3.625 13.432 1.00 93.88 81 TYR A CA 1
ATOM 642 C C . TYR A 1 81 ? -9.254 -2.604 14.571 1.00 93.88 81 TYR A C 1
ATOM 644 O O . TYR A 1 81 ? -9.945 -2.871 15.544 1.00 93.88 81 TYR A O 1
ATOM 652 N N . GLU A 1 82 ? -8.623 -1.436 14.440 1.00 92.75 82 GLU A N 1
ATOM 653 C CA . GLU A 1 82 ? -8.668 -0.349 15.431 1.00 92.75 82 GLU A CA 1
ATOM 654 C C . GLU A 1 82 ? -10.009 0.418 15.454 1.00 92.75 82 GLU A C 1
ATOM 656 O O . GLU A 1 82 ? -10.301 1.104 16.431 1.00 92.75 82 GLU A O 1
ATOM 661 N N . GLU A 1 83 ? -10.838 0.297 14.410 1.00 83.94 83 GLU A N 1
ATOM 662 C CA . GLU A 1 83 ? -12.218 0.818 14.360 1.00 83.94 83 GLU A CA 1
ATOM 663 C C . GLU A 1 83 ? -13.234 0.007 15.196 1.00 83.94 83 GLU A C 1
ATOM 665 O O . GLU A 1 83 ? -14.358 0.478 15.397 1.00 83.94 83 GLU A O 1
ATOM 670 N N . ILE A 1 84 ? -12.880 -1.214 15.624 1.00 63.56 84 ILE A N 1
ATOM 671 C CA . ILE A 1 84 ? -13.751 -2.164 16.349 1.00 63.56 84 ILE A CA 1
ATOM 672 C C . ILE A 1 84 ? -13.650 -1.945 17.860 1.00 63.56 84 ILE A C 1
ATOM 674 O O . ILE A 1 84 ? -14.724 -1.896 18.505 1.00 63.56 84 ILE A O 1
#

Foldseek 3Di:
DDDPPPPDDLDQDDLLNVLLPDDPVLLVVVVVQVVVCVVPVDRDDGSLVVSQVVNCVRHVDRDDSVVNPVSSVVSNVVVVVVVD

pLDDT: mean 88.09, std 15.71, range [38.31, 98.38]

Secondary structure (DSSP, 8-state):
-----------PPPHHHHHTTS-HHHHHHHHHHHHHHHHHS---SSHHHHHHHHHHHHHSS---GGGGHHHHHHHHHHHHHHT-

Radius of gyration: 16.12 Å; chains: 1; bounding box: 53×21×39 Å

Organism: Paenibacillus polymyxa (strain SC2) (NCBI:txid886882)